Protein AF-X6HH25-F1 (afdb_monomer_lite)

pLDDT: mean 90.46, std 14.15, range [37.22, 98.69]

Secondary structure (DSSP, 8-state):
-PPPP-PPPPEEEEEESSTTGGGGGHHHHHHH-PEEEESS---GGGT---HHHHHHHHHHTT-EEEEEES-S-HHHHHHHHHTT-HHHHHHHHHHHHHTTTT-SSEEEEEPPP-SS-HHHHHHHHHHHHHHHHHHHHHT--

Structure (mmCIF, N/CA/C/O backbone):
data_AF-X6HH25-F1
#
_entry.id   AF-X6HH25-F1
#
loop_
_atom_site.group_PDB
_atom_site.id
_atom_site.type_symbol
_atom_site.label_atom_id
_atom_site.label_alt_id
_atom_site.label_comp_id
_atom_site.label_asym_id
_atom_site.label_entity_id
_atom_site.label_seq_id
_atom_site.pdbx_PDB_ins_code
_atom_site.Cartn_x
_atom_site.Cartn_y
_atom_site.Cartn_z
_atom_site.occupancy
_atom_site.B_iso_or_equiv
_atom_site.auth_seq_id
_atom_site.auth_comp_id
_atom_site.auth_asym_id
_atom_site.auth_atom_id
_atom_site.pdbx_PDB_model_num
ATOM 1 N N . MET A 1 1 ? -19.638 0.846 39.302 1.00 39.97 1 MET A N 1
ATOM 2 C CA . MET A 1 1 ? -19.370 0.570 37.878 1.00 39.97 1 MET A CA 1
ATOM 3 C C . MET A 1 1 ? -19.073 1.909 37.228 1.00 39.97 1 MET A C 1
ATOM 5 O O . MET A 1 1 ? -19.986 2.703 37.056 1.00 39.97 1 MET A O 1
ATOM 9 N N . LEU A 1 2 ? -17.790 2.236 37.057 1.00 37.22 2 LEU A N 1
ATOM 10 C CA . LEU A 1 2 ? -17.391 3.461 36.360 1.00 37.22 2 LEU A CA 1
ATOM 11 C C . LEU A 1 2 ? -17.679 3.262 34.864 1.00 37.22 2 LEU A C 1
ATOM 13 O O . LEU A 1 2 ? -17.473 2.147 34.383 1.00 37.22 2 LEU A O 1
ATOM 17 N N . PRO A 1 3 ? -18.168 4.279 34.139 1.00 46.81 3 PRO A N 1
ATOM 18 C CA . PRO A 1 3 ? -18.352 4.162 32.701 1.00 46.81 3 PRO A CA 1
ATOM 19 C C . PRO A 1 3 ? -16.985 3.916 32.056 1.00 46.81 3 PRO A C 1
ATOM 21 O O . PRO A 1 3 ? -16.030 4.650 32.327 1.00 46.81 3 PRO A O 1
ATOM 24 N N . GLU A 1 4 ? -16.881 2.878 31.223 1.00 47.28 4 GLU A N 1
ATOM 25 C CA . GLU A 1 4 ? -15.760 2.758 30.297 1.00 47.28 4 GLU A CA 1
ATOM 26 C C . GLU A 1 4 ? -15.708 4.060 29.497 1.00 47.28 4 GLU A C 1
ATOM 28 O O . GLU A 1 4 ? -16.647 4.401 28.775 1.00 47.28 4 GLU A O 1
ATOM 33 N N . LYS A 1 5 ? -14.618 4.824 29.647 1.00 53.66 5 LYS A N 1
ATOM 34 C CA . LYS A 1 5 ? -14.255 5.803 28.625 1.00 53.66 5 LYS A CA 1
ATOM 35 C C . LYS A 1 5 ? -14.238 5.011 27.327 1.00 53.66 5 LYS A C 1
ATOM 37 O O . LYS A 1 5 ? -13.473 4.055 27.246 1.00 53.66 5 LYS A O 1
ATOM 42 N N . SER A 1 6 ? -15.085 5.367 26.365 1.00 57.19 6 SER A N 1
ATOM 43 C CA . SER A 1 6 ? -15.046 4.798 25.022 1.00 57.19 6 SER A CA 1
ATOM 44 C C . SER A 1 6 ? -13.627 4.986 24.488 1.00 57.19 6 SER A C 1
ATOM 46 O O . SER A 1 6 ? -13.268 6.082 24.055 1.00 57.19 6 SER A O 1
ATOM 48 N N . GLY A 1 7 ? -12.787 3.962 24.639 1.00 60.41 7 GLY A N 1
ATOM 49 C CA . GLY A 1 7 ? -11.415 3.991 24.169 1.00 60.41 7 GLY A CA 1
ATOM 50 C C . GLY A 1 7 ? -11.482 4.172 22.667 1.00 60.41 7 GLY A C 1
ATOM 51 O O . GLY A 1 7 ? -12.162 3.396 21.995 1.00 60.41 7 GLY A O 1
ATOM 52 N N . GLU A 1 8 ? -10.865 5.229 22.145 1.00 70.62 8 GLU A N 1
ATOM 53 C CA . GLU A 1 8 ? -10.817 5.431 20.703 1.00 70.62 8 GLU A CA 1
ATOM 54 C C . GLU A 1 8 ? -10.243 4.168 20.059 1.00 70.62 8 GLU A C 1
ATOM 56 O O . GLU A 1 8 ? -9.122 3.750 20.367 1.00 70.62 8 GLU A O 1
ATOM 61 N N . LYS A 1 9 ? -11.056 3.525 19.214 1.00 84.19 9 LYS A N 1
ATOM 62 C CA . LYS A 1 9 ? -10.699 2.271 18.557 1.00 84.19 9 LYS A CA 1
ATOM 63 C C . LYS A 1 9 ? -9.426 2.505 17.746 1.00 84.19 9 LYS A C 1
ATOM 65 O O . LYS A 1 9 ? -9.411 3.368 16.874 1.00 84.19 9 LYS A O 1
ATOM 70 N N . LEU A 1 10 ? -8.377 1.739 18.042 1.00 90.81 10 LEU A N 1
ATOM 71 C CA . LEU A 1 10 ? -7.150 1.759 17.254 1.00 90.81 10 LEU A CA 1
ATOM 72 C C . LEU A 1 10 ? -7.452 1.228 15.848 1.00 90.81 10 LEU A C 1
ATOM 74 O O . LEU A 1 10 ? -7.877 0.081 15.693 1.00 90.81 10 LEU A O 1
ATOM 78 N N . GLU A 1 11 ? -7.225 2.054 14.834 1.00 94.12 11 GLU A N 1
ATOM 79 C CA . GLU A 1 11 ? -7.253 1.652 13.433 1.00 94.12 11 GLU A CA 1
ATOM 80 C C . GLU A 1 11 ? -5.857 1.186 13.016 1.00 94.12 11 GLU A C 1
ATOM 82 O O . GLU A 1 11 ? -4.886 1.943 13.050 1.00 94.12 11 GLU A O 1
ATOM 87 N N . ASN A 1 12 ? -5.746 -0.083 12.629 1.00 97.62 12 ASN A N 1
ATOM 88 C CA . ASN A 1 12 ? -4.514 -0.617 12.067 1.00 97.62 12 ASN A CA 1
ATOM 89 C C . ASN A 1 12 ? -4.503 -0.368 10.558 1.00 97.62 12 ASN A C 1
ATOM 91 O O . ASN A 1 12 ? -5.482 -0.642 9.866 1.00 97.62 12 ASN A O 1
ATOM 95 N N . VAL A 1 13 ? -3.386 0.129 10.045 1.00 98.12 13 VAL A N 1
ATOM 96 C CA . VAL A 1 13 ? -3.159 0.386 8.624 1.00 98.12 13 VAL A CA 1
ATOM 97 C C . VAL A 1 13 ? -1.931 -0.394 8.190 1.00 98.12 13 VAL A C 1
ATOM 99 O O . VAL A 1 13 ? -0.907 -0.365 8.870 1.00 98.12 13 VAL A O 1
ATOM 102 N N . LEU A 1 14 ? -2.035 -1.082 7.058 1.00 98.69 14 LEU A N 1
ATOM 103 C CA . LEU A 1 14 ? -0.954 -1.852 6.458 1.00 98.69 14 LEU A CA 1
ATOM 104 C C . LEU A 1 14 ? -0.675 -1.325 5.049 1.00 98.69 14 LEU A C 1
ATOM 106 O O . LEU A 1 14 ? -1.585 -1.309 4.228 1.00 98.69 14 LEU A O 1
ATOM 110 N N . ILE A 1 15 ? 0.557 -0.906 4.761 1.00 98.56 15 ILE A N 1
ATOM 111 C CA . ILE A 1 15 ? 0.959 -0.370 3.451 1.00 98.56 15 ILE A CA 1
ATOM 112 C C . ILE A 1 15 ? 2.099 -1.212 2.897 1.00 98.56 15 ILE A C 1
ATOM 114 O O . ILE A 1 15 ? 3.205 -1.200 3.433 1.00 98.56 15 ILE A O 1
ATOM 118 N N . LEU A 1 16 ? 1.837 -1.931 1.814 1.00 98.31 16 LEU A N 1
ATOM 119 C CA . LEU A 1 16 ? 2.803 -2.838 1.209 1.00 98.31 16 LEU A CA 1
ATOM 120 C C . LEU A 1 16 ? 3.027 -2.481 -0.256 1.00 98.31 16 LEU A C 1
ATOM 122 O O . LEU A 1 16 ? 2.133 -1.991 -0.949 1.00 98.31 16 LEU A O 1
ATOM 126 N N . ALA A 1 17 ? 4.232 -2.760 -0.731 1.00 97.50 17 ALA A N 1
ATOM 127 C CA . ALA A 1 17 ? 4.614 -2.580 -2.117 1.00 97.50 17 ALA A CA 1
ATOM 128 C C . ALA A 1 17 ? 3.803 -3.494 -3.044 1.00 97.50 17 ALA A C 1
ATOM 130 O O . ALA A 1 17 ? 3.213 -3.022 -4.018 1.00 97.50 17 ALA A O 1
ATOM 131 N N . HIS A 1 18 ? 3.747 -4.791 -2.724 1.00 96.94 18 HIS A N 1
ATOM 132 C CA . HIS A 1 18 ? 3.269 -5.824 -3.642 1.00 96.94 18 HIS A CA 1
ATOM 133 C C . HIS A 1 18 ? 2.289 -6.812 -2.978 1.00 96.94 18 HIS A C 1
ATOM 135 O O . HIS A 1 18 ? 2.463 -7.156 -1.804 1.00 96.94 18 HIS A O 1
ATOM 141 N N . PRO A 1 19 ? 1.324 -7.357 -3.746 1.00 96.88 19 PRO A N 1
ATOM 142 C CA . PRO A 1 19 ? 0.534 -8.523 -3.374 1.00 96.88 19 PRO A CA 1
ATOM 143 C C . PRO A 1 19 ? 1.415 -9.702 -2.942 1.00 96.88 19 PRO A C 1
ATOM 145 O O . PRO A 1 19 ? 2.392 -10.058 -3.612 1.00 96.88 19 PRO A O 1
ATOM 148 N N . GLY A 1 20 ? 1.045 -10.339 -1.835 1.00 95.06 20 GLY A N 1
ATOM 149 C CA . GLY A 1 20 ? 1.726 -11.480 -1.231 1.00 95.06 20 GLY A CA 1
ATOM 150 C C . GLY A 1 20 ? 2.642 -11.113 -0.061 1.00 95.06 20 GLY A C 1
ATOM 151 O O . GLY A 1 20 ? 3.005 -11.999 0.711 1.00 95.06 20 GLY A O 1
ATOM 152 N N . HIS A 1 21 ? 3.006 -9.840 0.128 1.00 96.12 21 HIS A N 1
ATOM 153 C CA . HIS A 1 21 ? 3.792 -9.422 1.298 1.00 96.12 21 HIS A CA 1
ATOM 154 C C . HIS A 1 21 ? 3.015 -9.561 2.605 1.00 96.12 21 HIS A C 1
ATOM 156 O O . HIS A 1 21 ? 3.604 -9.866 3.642 1.00 96.12 21 HIS A O 1
ATOM 162 N N . GLU A 1 22 ? 1.693 -9.427 2.552 1.00 96.56 22 GLU A N 1
ATOM 163 C CA . GLU A 1 22 ? 0.801 -9.617 3.689 1.00 96.56 22 GLU A CA 1
ATOM 164 C C . GLU A 1 22 ? 0.894 -11.035 4.279 1.00 96.56 22 GLU A C 1
ATOM 166 O O . GLU A 1 22 ? 0.684 -11.215 5.478 1.00 96.56 22 GLU A O 1
ATOM 171 N N . LEU A 1 23 ? 1.316 -12.033 3.488 1.00 96.31 23 LEU A N 1
ATOM 172 C CA . LEU A 1 23 ? 1.542 -13.401 3.968 1.00 96.31 23 LEU A CA 1
ATOM 173 C C . LEU A 1 23 ? 2.671 -13.485 5.003 1.00 96.31 23 LEU A C 1
ATOM 175 O O . LEU A 1 23 ? 2.631 -14.349 5.877 1.00 96.31 23 LEU A O 1
ATOM 179 N N . ARG A 1 24 ? 3.656 -12.574 4.958 1.00 95.88 24 ARG A N 1
ATOM 180 C CA . ARG A 1 24 ? 4.762 -12.530 5.935 1.00 95.88 24 ARG A CA 1
ATOM 181 C C . ARG A 1 24 ? 4.280 -12.208 7.348 1.00 95.88 24 ARG A C 1
ATOM 183 O O . ARG A 1 24 ? 4.966 -12.519 8.316 1.00 95.88 24 ARG A O 1
ATOM 190 N N . ILE A 1 25 ? 3.108 -11.588 7.455 1.00 96.19 25 ILE A N 1
ATOM 191 C CA . ILE A 1 25 ? 2.494 -11.152 8.709 1.00 96.19 25 ILE A CA 1
ATOM 192 C C . ILE A 1 25 ? 1.041 -11.637 8.815 1.00 96.19 25 ILE A C 1
ATOM 194 O O . ILE A 1 25 ? 0.218 -10.990 9.459 1.00 96.19 25 ILE A O 1
ATOM 198 N N . HIS A 1 26 ? 0.721 -12.784 8.206 1.00 97.25 26 HIS A N 1
ATOM 199 C CA . HIS A 1 26 ? -0.652 -13.289 8.096 1.00 97.25 26 HIS A CA 1
ATOM 200 C C . HIS A 1 26 ? -1.384 -13.351 9.442 1.00 97.25 26 HIS A C 1
ATOM 202 O O . HIS A 1 26 ? -2.501 -12.865 9.570 1.00 97.25 26 HIS A O 1
ATOM 208 N N . HIS A 1 27 ? -0.731 -13.864 10.485 1.00 97.75 27 HIS A N 1
ATOM 209 C CA . HIS A 1 27 ? -1.364 -13.949 11.799 1.00 97.75 27 HIS A CA 1
ATOM 210 C C . HIS A 1 27 ? -1.659 -12.569 12.414 1.00 97.75 27 HIS A C 1
ATOM 212 O O . HIS A 1 27 ? -2.669 -12.370 13.087 1.00 97.75 27 HIS A O 1
ATOM 218 N N . TRP A 1 28 ? -0.805 -11.577 12.145 1.00 97.94 28 TRP A N 1
ATOM 219 C CA . TRP A 1 28 ? -1.087 -10.203 12.550 1.00 97.94 28 TRP A CA 1
ATOM 220 C C . TRP A 1 28 ? -2.265 -9.622 11.762 1.00 97.94 28 TRP A C 1
ATOM 222 O O . TRP A 1 28 ? -3.087 -8.936 12.359 1.00 97.94 28 TRP A O 1
ATOM 232 N N . LEU A 1 29 ? -2.402 -9.936 10.468 1.00 97.94 29 LEU A N 1
ATOM 233 C CA . LEU A 1 29 ? -3.559 -9.545 9.655 1.00 97.94 29 LEU A CA 1
ATOM 234 C C . LEU A 1 29 ? -4.879 -10.045 10.275 1.00 97.94 29 LEU A C 1
ATOM 236 O O . LEU A 1 29 ? -5.817 -9.261 10.408 1.00 97.94 29 LEU A O 1
ATOM 240 N N . GLU A 1 30 ? -4.925 -11.306 10.724 1.00 98.12 30 GLU A N 1
ATOM 241 C CA . GLU A 1 30 ? -6.100 -11.928 11.368 1.00 98.12 30 GLU A CA 1
ATOM 242 C C . GLU A 1 30 ? -6.487 -11.258 12.698 1.00 98.12 30 GLU A C 1
ATOM 244 O O . GLU A 1 30 ? -7.672 -11.099 13.010 1.00 98.12 30 GLU A O 1
ATOM 249 N N . ILE A 1 31 ? -5.489 -10.863 13.497 1.00 97.94 31 ILE A N 1
ATOM 250 C CA . ILE A 1 31 ? -5.699 -10.241 14.812 1.00 97.94 31 ILE A CA 1
ATOM 251 C C . ILE A 1 31 ? -6.035 -8.755 14.666 1.00 97.94 31 ILE A C 1
ATOM 253 O O . ILE A 1 31 ? -7.004 -8.266 15.248 1.00 97.94 31 ILE A O 1
ATOM 257 N N . ALA A 1 32 ? -5.212 -8.025 13.915 1.00 97.69 32 ALA A N 1
ATOM 258 C CA . ALA A 1 32 ? -5.256 -6.572 13.822 1.00 97.69 32 ALA A CA 1
ATOM 259 C C . ALA A 1 32 ? -6.336 -6.069 12.860 1.00 97.69 32 ALA A C 1
ATOM 261 O O . ALA A 1 32 ? -6.765 -4.919 13.000 1.00 97.69 32 ALA A O 1
ATOM 262 N N . LYS A 1 33 ? -6.756 -6.912 11.904 1.00 97.94 33 LYS A N 1
ATOM 263 C CA . LYS A 1 33 ? -7.766 -6.624 10.874 1.00 97.94 33 LYS A CA 1
ATOM 264 C C . LYS A 1 33 ? -7.566 -5.244 10.241 1.00 97.94 33 LYS A C 1
ATOM 266 O O . LYS A 1 33 ? -8.467 -4.403 10.300 1.00 97.94 33 LYS A O 1
ATOM 271 N N . PRO A 1 34 ? -6.357 -4.963 9.722 1.00 98.06 34 PRO A N 1
ATOM 272 C CA . PRO A 1 34 ? -6.012 -3.634 9.259 1.00 98.06 34 PRO A CA 1
ATOM 273 C C . PRO A 1 34 ? -6.780 -3.259 7.994 1.00 98.06 34 PRO A C 1
ATOM 275 O O . PRO A 1 34 ? -7.279 -4.109 7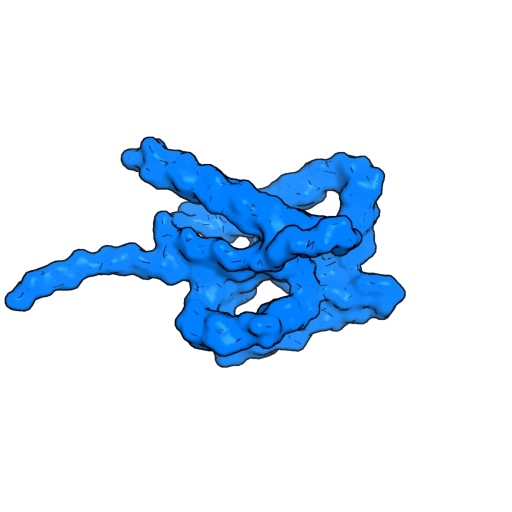.256 1.00 98.06 34 PRO A O 1
ATOM 278 N N . ARG A 1 35 ? -6.777 -1.965 7.692 1.00 98.19 35 ARG A N 1
ATOM 279 C CA . ARG A 1 35 ? -7.004 -1.485 6.335 1.00 98.19 35 ARG A CA 1
ATOM 280 C C . ARG A 1 35 ? -5.709 -1.634 5.538 1.00 98.19 35 ARG A C 1
ATOM 282 O O . ARG A 1 35 ? -4.683 -1.071 5.920 1.00 98.19 35 ARG A O 1
ATOM 289 N N . VAL A 1 36 ? -5.748 -2.406 4.460 1.00 98.69 36 VAL A N 1
ATOM 290 C CA . VAL A 1 36 ? -4.579 -2.793 3.665 1.00 98.69 36 VAL A CA 1
ATOM 291 C C . VAL A 1 36 ? -4.514 -1.981 2.381 1.00 98.69 36 VAL A C 1
ATOM 293 O O . VAL A 1 36 ? -5.490 -1.919 1.638 1.00 98.69 36 VAL A O 1
ATOM 296 N N . TYR A 1 37 ? -3.348 -1.416 2.098 1.00 98.69 37 TYR A N 1
ATOM 297 C CA . TYR A 1 37 ? -3.015 -0.745 0.852 1.00 98.69 37 TYR A CA 1
ATOM 298 C C . TYR A 1 37 ? -1.904 -1.514 0.144 1.00 98.69 37 TYR A C 1
ATOM 300 O O . TYR A 1 37 ? -0.888 -1.843 0.761 1.00 98.69 37 TYR A O 1
ATOM 308 N N . LEU A 1 38 ? -2.092 -1.772 -1.148 1.00 98.50 38 LEU A N 1
ATOM 309 C CA . LEU A 1 38 ? -1.093 -2.392 -2.018 1.00 98.50 38 LEU A CA 1
ATOM 310 C C . LEU A 1 38 ? -0.765 -1.392 -3.122 1.00 98.50 38 LEU A C 1
ATOM 312 O O . LEU A 1 38 ? -1.660 -0.998 -3.870 1.00 98.50 38 LEU A O 1
ATOM 316 N N . LEU A 1 39 ? 0.489 -0.944 -3.196 1.00 98.19 39 LEU A N 1
ATOM 317 C CA . LEU A 1 39 ? 0.878 0.086 -4.163 1.00 98.19 39 LEU A CA 1
ATOM 318 C C . LEU A 1 39 ? 0.818 -0.437 -5.601 1.00 98.19 39 LEU A C 1
ATOM 320 O O . LEU A 1 39 ? 0.341 0.261 -6.492 1.00 98.19 39 LEU A O 1
ATOM 324 N N . THR A 1 40 ? 1.267 -1.671 -5.815 1.00 97.12 40 THR A N 1
ATOM 325 C CA . THR A 1 40 ? 1.379 -2.294 -7.140 1.00 97.12 40 THR A CA 1
ATOM 326 C C . THR A 1 40 ? 0.480 -3.519 -7.263 1.00 97.12 40 THR A C 1
ATOM 328 O O . THR A 1 40 ? 0.006 -4.057 -6.263 1.00 97.12 40 THR A O 1
ATOM 331 N N . ASP A 1 41 ? 0.278 -4.006 -8.482 1.00 95.69 41 ASP A N 1
ATOM 332 C CA . ASP A 1 41 ? -0.403 -5.273 -8.763 1.00 95.69 41 ASP A CA 1
ATOM 333 C C . ASP A 1 41 ? 0.510 -6.515 -8.660 1.00 95.69 41 ASP A C 1
ATOM 335 O O . ASP A 1 41 ? 0.052 -7.660 -8.805 1.00 95.69 41 ASP A O 1
ATOM 339 N N . GLY A 1 42 ? 1.806 -6.301 -8.407 1.00 92.50 42 GLY A N 1
ATOM 340 C CA . GLY A 1 42 ? 2.818 -7.344 -8.307 1.00 92.50 42 GLY A CA 1
ATOM 341 C C . GLY A 1 42 ? 3.064 -8.098 -9.616 1.00 92.50 42 GLY A C 1
ATOM 342 O O . GLY A 1 42 ? 3.498 -9.251 -9.564 1.00 92.50 42 GLY A O 1
ATOM 343 N N . SER A 1 43 ? 2.751 -7.530 -10.775 1.00 89.25 43 SER A N 1
ATOM 344 C CA . SER A 1 43 ? 3.020 -8.135 -12.082 1.00 89.25 43 SER A CA 1
ATOM 345 C C . SER A 1 43 ? 4.511 -8.368 -12.363 1.00 89.25 43 SER A C 1
ATOM 347 O O . SER A 1 43 ? 4.868 -9.347 -13.036 1.00 89.25 43 SER A O 1
ATOM 349 N N . GLY A 1 44 ? 5.390 -7.522 -11.820 1.00 83.19 44 GLY A N 1
ATOM 350 C CA . GLY A 1 44 ? 6.812 -7.464 -12.150 1.00 83.19 44 GLY A CA 1
ATOM 351 C C . GLY A 1 44 ? 7.045 -7.486 -13.666 1.00 83.19 44 GLY A C 1
ATOM 352 O O . GLY A 1 44 ? 6.197 -7.080 -14.448 1.00 83.19 44 GLY A O 1
ATOM 353 N N . GLY A 1 45 ? 8.160 -8.068 -14.113 1.00 70.56 45 GLY A N 1
ATOM 354 C CA . GLY A 1 45 ? 8.422 -8.263 -15.550 1.00 70.56 45 GLY A CA 1
ATOM 355 C C . GLY A 1 45 ? 7.592 -9.366 -16.229 1.00 70.56 45 GLY A C 1
ATOM 356 O O . GLY A 1 45 ? 7.909 -9.747 -17.352 1.00 70.56 45 GLY A O 1
ATOM 357 N N . LYS A 1 46 ? 6.598 -9.957 -15.546 1.00 73.50 46 LYS A N 1
ATOM 358 C CA . LYS A 1 46 ? 5.769 -11.065 -16.062 1.00 73.50 46 LYS A CA 1
ATOM 359 C C . LYS A 1 46 ? 4.325 -10.648 -16.375 1.00 73.50 46 LYS A C 1
ATOM 361 O O . LYS A 1 46 ? 3.542 -11.512 -16.769 1.00 73.50 46 LYS A O 1
ATOM 366 N N . GLU A 1 47 ? 3.966 -9.375 -16.178 1.00 71.50 47 GLU A N 1
ATOM 367 C CA . GLU A 1 47 ? 2.667 -8.776 -16.553 1.00 71.50 47 GLU A CA 1
ATOM 368 C C . GLU A 1 47 ? 1.428 -9.526 -16.017 1.00 71.50 47 GLU A C 1
ATOM 370 O O . GLU A 1 47 ? 0.332 -9.440 -16.564 1.00 71.50 47 GLU A O 1
ATOM 375 N N . THR A 1 48 ? 1.583 -10.307 -14.941 1.00 78.44 48 THR A N 1
ATOM 376 C CA . THR A 1 48 ? 0.488 -11.102 -14.367 1.00 78.44 48 THR A CA 1
ATOM 377 C C . THR A 1 48 ? 0.164 -10.610 -12.966 1.00 78.44 48 THR A C 1
ATOM 379 O O . THR A 1 48 ? 0.879 -10.921 -12.012 1.00 78.44 48 THR A O 1
ATOM 382 N N . SER A 1 49 ? -0.944 -9.880 -12.837 1.00 83.19 49 SER A N 1
ATOM 383 C CA . SER A 1 49 ? -1.433 -9.385 -11.549 1.00 83.19 49 SER A CA 1
ATOM 384 C C . SER A 1 49 ? -1.716 -10.524 -10.564 1.00 83.19 49 SER A C 1
ATOM 386 O O . SER A 1 49 ? -2.349 -11.538 -10.887 1.00 83.19 49 SER A O 1
ATOM 388 N N . ARG A 1 50 ? -1.279 -10.325 -9.318 1.00 85.88 50 ARG A N 1
ATOM 389 C CA . ARG A 1 50 ? -1.527 -11.238 -8.189 1.00 85.88 50 ARG A CA 1
ATOM 390 C C . ARG A 1 50 ? -2.566 -10.696 -7.208 1.00 85.88 50 ARG A C 1
ATOM 392 O O . ARG A 1 50 ? -2.962 -11.410 -6.288 1.00 85.88 50 ARG A O 1
ATOM 399 N N . THR A 1 51 ? -3.079 -9.492 -7.457 1.00 94.25 51 THR A N 1
ATOM 400 C CA . THR A 1 51 ? -3.982 -8.730 -6.583 1.00 94.25 51 THR A CA 1
ATOM 401 C C . THR A 1 51 ? -5.213 -9.516 -6.138 1.00 94.25 51 THR A C 1
ATOM 403 O O . THR A 1 51 ? -5.657 -9.380 -4.998 1.00 94.25 51 THR A O 1
ATOM 406 N N . ARG A 1 52 ? -5.755 -10.391 -6.999 1.00 95.75 52 ARG A N 1
ATOM 407 C CA . ARG A 1 52 ? -6.934 -11.198 -6.650 1.00 95.75 52 ARG A CA 1
ATOM 408 C C . ARG A 1 52 ? -6.699 -12.086 -5.423 1.00 95.75 52 ARG A C 1
ATOM 410 O O . ARG A 1 52 ? -7.579 -12.175 -4.582 1.00 95.75 52 ARG A O 1
ATOM 417 N N . TYR A 1 53 ? -5.514 -12.687 -5.300 1.00 95.50 53 TYR A N 1
ATOM 418 C CA . TYR A 1 53 ? -5.198 -13.573 -4.179 1.00 95.50 53 TYR A CA 1
ATOM 419 C C . TYR A 1 53 ? -5.082 -12.792 -2.872 1.00 95.50 53 TYR A C 1
ATOM 421 O O . TYR A 1 53 ? -5.603 -13.226 -1.850 1.00 95.50 53 TYR A O 1
ATOM 429 N N . SER A 1 54 ? -4.452 -11.617 -2.918 1.00 97.62 54 SER A N 1
ATOM 430 C CA . SER A 1 54 ? -4.358 -10.733 -1.757 1.00 97.62 54 SER A CA 1
ATOM 431 C C . SER A 1 54 ? -5.718 -10.199 -1.333 1.00 97.62 54 SER A C 1
ATOM 433 O O . SER A 1 54 ? -5.974 -10.111 -0.139 1.00 97.62 54 SER A O 1
ATOM 435 N N . ARG A 1 55 ? -6.620 -9.887 -2.275 1.00 97.50 55 ARG A N 1
ATOM 436 C CA . ARG A 1 55 ? -8.000 -9.507 -1.935 1.00 97.50 55 ARG A CA 1
ATOM 437 C C . ARG A 1 55 ? -8.684 -10.623 -1.158 1.00 97.50 55 ARG A C 1
ATOM 439 O O . ARG A 1 55 ? -9.191 -10.367 -0.072 1.00 97.50 55 ARG A O 1
ATOM 446 N N . ASP A 1 56 ? -8.684 -11.831 -1.715 1.00 97.81 56 ASP A N 1
ATOM 447 C CA . ASP A 1 56 ? -9.399 -12.961 -1.128 1.00 97.81 56 ASP A CA 1
ATOM 448 C C . ASP A 1 56 ? -8.834 -13.290 0.275 1.00 97.81 56 ASP A C 1
ATOM 450 O O . ASP A 1 56 ? -9.593 -13.545 1.207 1.00 97.81 56 ASP A O 1
ATOM 454 N N . LEU A 1 57 ? -7.510 -13.192 0.458 1.00 97.62 57 LEU A N 1
ATOM 455 C CA . LEU A 1 57 ? -6.838 -13.351 1.753 1.00 97.62 57 LEU A CA 1
ATOM 456 C C . LEU A 1 57 ? -7.211 -12.250 2.763 1.00 97.62 57 LEU A C 1
ATOM 458 O O . LEU A 1 57 ? -7.541 -12.550 3.909 1.00 97.62 57 LEU A O 1
ATOM 462 N N . VAL A 1 58 ? -7.158 -10.979 2.353 1.00 98.25 58 VAL A N 1
ATOM 463 C CA . VAL A 1 58 ? -7.496 -9.827 3.207 1.00 98.25 58 VAL A CA 1
ATOM 464 C C . VAL A 1 58 ? -8.946 -9.913 3.678 1.00 98.25 58 VAL A C 1
ATOM 466 O O . VAL A 1 58 ? -9.216 -9.736 4.866 1.00 98.25 58 VAL A O 1
ATOM 469 N N . GLU A 1 59 ? -9.867 -10.246 2.774 1.00 97.62 59 GLU A N 1
ATOM 470 C CA . GLU A 1 59 ? -11.286 -10.413 3.095 1.00 97.62 59 GLU A CA 1
ATOM 471 C C . GLU A 1 59 ? -11.511 -11.619 4.026 1.00 97.62 59 GLU A C 1
ATOM 473 O O . GLU A 1 59 ? -12.239 -11.499 5.014 1.00 97.62 59 GLU A O 1
ATOM 478 N N . ALA A 1 60 ? -10.824 -12.747 3.799 1.00 97.94 60 ALA A N 1
ATOM 479 C CA . ALA A 1 60 ? -10.895 -13.922 4.673 1.00 97.94 60 ALA A CA 1
ATOM 480 C C . ALA A 1 60 ? -10.356 -13.662 6.094 1.00 97.94 60 ALA A C 1
ATOM 482 O O . ALA A 1 60 ? -10.906 -14.184 7.064 1.00 97.94 60 ALA A O 1
ATOM 483 N N . ALA A 1 61 ? -9.329 -12.818 6.240 1.00 97.94 61 ALA A N 1
ATOM 484 C CA . ALA A 1 61 ? -8.791 -12.405 7.539 1.00 97.94 61 ALA A CA 1
ATOM 485 C C . ALA A 1 61 ? -9.702 -11.406 8.291 1.00 97.94 61 ALA A C 1
ATOM 487 O O . ALA A 1 61 ? -9.441 -11.067 9.448 1.00 97.94 61 ALA A O 1
ATOM 488 N N . GLY A 1 62 ? -10.773 -10.914 7.655 1.00 97.88 62 GLY A N 1
ATOM 489 C CA . GLY A 1 62 ? -11.646 -9.871 8.202 1.00 97.88 62 GLY A CA 1
ATOM 490 C C . GLY A 1 62 ? -11.014 -8.475 8.207 1.00 97.88 62 GLY A C 1
ATOM 491 O O . GLY A 1 62 ? -11.503 -7.588 8.909 1.00 97.88 62 GLY A O 1
ATOM 492 N N . ALA A 1 63 ? -9.926 -8.297 7.457 1.00 98.12 63 ALA A N 1
ATOM 493 C CA . ALA A 1 63 ? -9.309 -7.015 7.152 1.00 98.12 63 ALA A CA 1
ATOM 494 C C . ALA A 1 63 ? -10.059 -6.330 5.992 1.00 98.12 63 ALA A C 1
ATOM 496 O O . ALA A 1 63 ? -10.961 -6.908 5.381 1.00 98.12 63 ALA A O 1
ATOM 497 N N . THR A 1 64 ? -9.717 -5.079 5.683 1.00 97.94 64 THR A N 1
ATOM 498 C CA . THR A 1 64 ? -10.370 -4.328 4.599 1.00 97.94 64 THR A CA 1
ATOM 499 C C . THR A 1 64 ? -9.367 -3.834 3.574 1.00 97.94 64 THR A C 1
ATOM 501 O O . THR A 1 64 ? -8.209 -3.566 3.882 1.00 97.94 64 THR A O 1
ATOM 504 N N . ARG A 1 65 ? -9.820 -3.687 2.329 1.00 98.19 65 ARG A N 1
ATOM 505 C CA . ARG A 1 65 ? -9.047 -3.028 1.276 1.00 98.19 65 ARG A CA 1
ATOM 506 C C . ARG A 1 65 ? -9.144 -1.515 1.443 1.00 98.19 65 ARG A C 1
ATOM 508 O O . ARG A 1 65 ? -10.232 -0.993 1.676 1.00 98.19 65 ARG A O 1
ATOM 515 N N . GLY A 1 66 ? -8.017 -0.829 1.327 1.00 97.81 66 GLY A N 1
ATOM 516 C CA . GLY A 1 66 ? -7.956 0.623 1.240 1.00 97.81 66 GLY A CA 1
ATOM 517 C C . GLY A 1 66 ? -8.203 1.131 -0.181 1.00 97.81 66 GLY A C 1
ATOM 518 O O . GLY A 1 66 ? -8.333 0.353 -1.124 1.00 97.81 66 GLY A O 1
ATOM 519 N N . ALA A 1 67 ? -8.223 2.455 -0.335 1.00 97.50 67 ALA A N 1
ATOM 520 C CA . ALA A 1 67 ? -8.448 3.141 -1.614 1.00 97.50 67 ALA A CA 1
ATOM 521 C C . ALA A 1 67 ? -7.396 2.881 -2.719 1.00 97.50 67 ALA A C 1
ATOM 523 O O . ALA A 1 67 ? -7.586 3.320 -3.851 1.00 97.50 67 ALA A O 1
ATOM 524 N N . VAL A 1 68 ? -6.285 2.216 -2.393 1.00 98.06 68 VAL A N 1
ATOM 525 C CA . VAL A 1 68 ? -5.251 1.776 -3.342 1.00 98.06 68 VAL A CA 1
ATOM 526 C C . VAL A 1 68 ? -4.942 0.321 -3.014 1.00 98.06 68 VAL A C 1
ATOM 528 O O . VAL A 1 68 ? -4.417 0.033 -1.936 1.00 98.06 68 VAL A O 1
ATOM 531 N N . PHE A 1 69 ? -5.303 -0.598 -3.903 1.00 98.19 69 PHE A N 1
ATOM 532 C CA . PHE A 1 69 ? -5.210 -2.033 -3.666 1.00 98.19 69 PHE A CA 1
ATOM 533 C C . PHE A 1 69 ? -4.770 -2.775 -4.931 1.00 98.19 69 PHE A C 1
ATOM 535 O O . PHE A 1 69 ? -5.462 -3.649 -5.448 1.00 98.19 69 PHE A O 1
ATOM 542 N N . GLY A 1 70 ? -3.580 -2.435 -5.419 1.00 96.50 70 GLY A N 1
ATOM 543 C CA . GLY A 1 70 ? -2.897 -3.173 -6.472 1.00 96.50 70 GLY A CA 1
ATOM 544 C C . GLY A 1 70 ? -3.580 -3.131 -7.834 1.00 96.50 70 GLY A C 1
ATOM 545 O O . GLY A 1 70 ? -3.553 -4.122 -8.563 1.00 96.50 70 GLY A O 1
ATOM 546 N N . GLU A 1 71 ? -4.209 -2.006 -8.174 1.00 95.31 71 GLU A N 1
ATOM 547 C CA . GLU A 1 71 ? -4.730 -1.720 -9.515 1.00 95.31 71 GLU A CA 1
ATOM 548 C C . GLU A 1 71 ? -3.665 -1.132 -10.460 1.00 95.31 71 GLU A C 1
ATOM 550 O O . GLU A 1 71 ? -3.897 -1.042 -11.664 1.00 95.31 71 GLU A O 1
ATOM 555 N N . ILE A 1 72 ? -2.513 -0.708 -9.930 1.00 96.69 72 ILE A N 1
ATOM 556 C CA . ILE A 1 72 ? -1.447 -0.044 -10.689 1.00 96.69 72 ILE A CA 1
ATOM 557 C C . ILE A 1 72 ? -0.320 -1.050 -10.988 1.00 96.69 72 ILE A C 1
ATOM 559 O O . ILE A 1 72 ? 0.243 -1.603 -10.042 1.00 96.69 72 ILE A O 1
ATOM 563 N N . PRO A 1 73 ? 0.064 -1.268 -12.259 1.00 95.50 73 PRO A N 1
ATOM 564 C CA . PRO A 1 73 ? 1.158 -2.173 -12.606 1.00 95.50 73 PRO A CA 1
ATOM 565 C C . PRO A 1 73 ? 2.516 -1.741 -12.050 1.00 95.50 73 PRO A C 1
ATOM 567 O O . PRO A 1 73 ? 2.805 -0.543 -11.993 1.00 95.50 73 PRO A O 1
ATOM 570 N N . ASP A 1 74 ? 3.388 -2.701 -11.728 1.00 94.25 74 ASP A N 1
ATOM 571 C CA . ASP A 1 74 ? 4.777 -2.421 -11.319 1.00 94.25 74 ASP A CA 1
ATOM 572 C C . ASP A 1 74 ? 5.506 -1.520 -12.331 1.00 94.25 74 ASP A C 1
ATOM 574 O O . ASP A 1 74 ? 6.180 -0.561 -11.948 1.00 94.25 74 ASP A O 1
ATOM 578 N N . GLY A 1 75 ? 5.313 -1.779 -13.630 1.00 94.12 75 GLY A N 1
ATOM 579 C CA . GLY A 1 75 ? 5.907 -0.982 -14.703 1.00 94.12 75 GLY A CA 1
ATOM 580 C C . GLY A 1 75 ? 5.513 0.495 -14.646 1.00 94.12 75 GLY A C 1
ATOM 581 O O . GLY A 1 75 ? 6.366 1.359 -14.809 1.00 94.12 75 GLY A O 1
ATOM 582 N N . ALA A 1 76 ? 4.255 0.814 -14.323 1.00 95.62 76 ALA A N 1
ATOM 583 C CA . ALA A 1 76 ? 3.795 2.203 -14.246 1.00 95.62 76 ALA A CA 1
ATOM 584 C C . ALA A 1 76 ? 4.480 2.983 -13.112 1.00 95.62 76 ALA A C 1
ATOM 586 O O . ALA A 1 76 ? 4.819 4.155 -13.281 1.00 95.62 76 ALA A O 1
ATOM 587 N N . TRP A 1 77 ? 4.733 2.331 -11.974 1.00 96.44 77 TRP A N 1
ATOM 588 C CA . TRP A 1 77 ? 5.504 2.936 -10.889 1.00 96.44 77 TRP A CA 1
ATOM 589 C C . TRP A 1 77 ? 6.963 3.145 -11.269 1.00 96.44 77 TRP A C 1
ATOM 591 O O . TRP A 1 77 ? 7.528 4.196 -10.968 1.00 96.44 77 TRP A O 1
ATOM 601 N N . TYR A 1 78 ? 7.569 2.160 -11.931 1.00 94.69 78 TYR A N 1
ATOM 602 C CA . TYR A 1 78 ? 8.956 2.253 -12.365 1.00 94.69 78 TYR A CA 1
ATOM 603 C C . TYR A 1 78 ? 9.159 3.390 -13.374 1.00 94.69 78 TYR A C 1
ATOM 605 O O . TYR A 1 78 ? 10.044 4.224 -13.185 1.00 94.69 78 TYR A O 1
ATOM 613 N N . GLU A 1 79 ? 8.283 3.494 -14.376 1.00 96.12 79 GLU A N 1
ATOM 614 C CA . GLU A 1 79 ? 8.288 4.597 -15.342 1.00 96.12 79 GLU A CA 1
ATOM 615 C C . GLU A 1 79 ? 8.102 5.956 -14.655 1.00 96.12 79 GLU A C 1
ATOM 617 O O . GLU A 1 79 ? 8.836 6.903 -14.939 1.00 96.12 79 GLU A O 1
ATOM 622 N N . ALA A 1 80 ? 7.176 6.064 -13.695 1.00 97.69 80 ALA A N 1
ATOM 623 C CA . ALA A 1 80 ? 6.971 7.301 -12.945 1.00 97.69 80 ALA A CA 1
ATOM 624 C C . ALA A 1 80 ? 8.213 7.711 -12.134 1.00 97.69 80 ALA A C 1
ATOM 626 O O . ALA A 1 80 ? 8.554 8.894 -12.095 1.00 97.69 80 ALA A O 1
ATOM 627 N N . LEU A 1 81 ? 8.905 6.750 -11.515 1.00 95.81 81 LEU A N 1
ATOM 628 C CA . LEU A 1 81 ? 10.143 6.998 -10.775 1.00 95.81 81 LEU A CA 1
ATOM 629 C C . LEU A 1 81 ? 11.277 7.452 -11.701 1.00 95.81 81 LEU A C 1
ATOM 631 O O . LEU A 1 81 ? 11.932 8.450 -11.404 1.00 95.81 81 LEU A O 1
ATOM 635 N N . LEU A 1 82 ? 11.480 6.768 -12.833 1.00 96.88 82 LEU A N 1
ATOM 636 C CA . LEU A 1 82 ? 12.494 7.146 -13.824 1.00 96.88 82 LEU A CA 1
ATOM 637 C C . LEU A 1 82 ? 12.231 8.530 -14.425 1.00 96.88 82 LEU A C 1
ATOM 639 O O . LEU A 1 82 ? 13.167 9.299 -14.639 1.00 96.88 82 LEU A O 1
ATOM 643 N N . ALA A 1 83 ? 10.963 8.861 -14.661 1.00 97.81 83 ALA A N 1
ATOM 644 C CA . ALA A 1 83 ? 10.551 10.157 -15.185 1.00 97.81 83 ALA A CA 1
ATOM 645 C C . ALA A 1 83 ? 10.559 11.282 -14.132 1.00 97.81 83 ALA A C 1
ATOM 647 O O . ALA A 1 83 ? 10.311 12.436 -14.483 1.00 97.81 83 ALA A O 1
ATOM 648 N N . GLY A 1 84 ? 10.79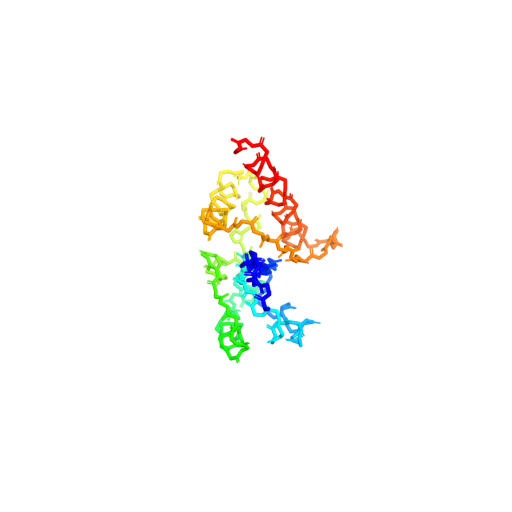0 10.980 -12.847 1.00 97.31 84 GLY A N 1
ATOM 649 C CA . GLY A 1 84 ? 10.659 11.961 -11.764 1.00 97.31 84 GLY A CA 1
ATOM 650 C C . GLY A 1 84 ? 9.235 12.517 -11.633 1.00 97.31 84 GLY A C 1
ATOM 651 O O . GLY A 1 84 ? 9.045 13.673 -11.252 1.00 97.31 84 GLY A O 1
ATOM 652 N N . ASN A 1 85 ? 8.223 11.719 -11.983 1.00 98.06 85 ASN A N 1
ATOM 653 C CA . ASN A 1 85 ? 6.822 12.124 -11.984 1.00 98.06 85 ASN A CA 1
ATOM 654 C C . ASN A 1 85 ? 6.266 12.164 -10.552 1.00 98.06 85 ASN A C 1
ATOM 656 O O . ASN A 1 85 ? 5.604 11.238 -10.080 1.00 98.06 85 ASN A O 1
ATOM 660 N N . HIS A 1 86 ? 6.550 13.259 -9.848 1.00 96.56 86 HIS A N 1
ATOM 661 C CA . HIS A 1 86 ? 6.080 13.466 -8.482 1.00 96.56 86 HIS A CA 1
ATOM 662 C C . HIS A 1 86 ? 4.556 13.568 -8.385 1.00 96.56 86 HIS A C 1
ATOM 664 O O . HIS A 1 86 ? 3.998 13.126 -7.384 1.00 96.56 86 HIS A O 1
ATOM 670 N N . ASP A 1 87 ? 3.884 14.103 -9.406 1.00 98.19 87 ASP A N 1
ATOM 671 C CA . ASP A 1 87 ? 2.428 14.277 -9.400 1.00 98.19 87 ASP A CA 1
ATOM 672 C C . ASP A 1 87 ? 1.712 12.931 -9.294 1.00 98.19 87 ASP A C 1
ATOM 674 O O . ASP A 1 87 ? 0.788 12.785 -8.495 1.00 98.19 87 ASP A O 1
ATOM 678 N N . PHE A 1 88 ? 2.198 11.917 -10.014 1.00 98.12 88 PHE A N 1
ATOM 679 C CA . PHE A 1 88 ? 1.705 10.548 -9.892 1.00 98.12 88 PHE A CA 1
ATOM 680 C C . PHE A 1 88 ? 1.855 10.008 -8.459 1.00 98.12 88 PHE A C 1
ATOM 682 O O . PHE A 1 88 ? 0.895 9.496 -7.883 1.00 98.12 88 PHE A O 1
ATOM 689 N N . LEU A 1 89 ? 3.030 10.175 -7.841 1.00 97.44 89 LEU A N 1
ATOM 690 C CA . LEU A 1 89 ? 3.273 9.706 -6.470 1.00 97.44 89 LEU A CA 1
ATOM 691 C C . LEU A 1 89 ? 2.382 10.440 -5.452 1.00 97.44 89 LEU A C 1
ATOM 693 O O . LEU A 1 89 ? 1.822 9.819 -4.546 1.00 97.44 89 LEU A O 1
ATOM 697 N N . ILE A 1 90 ? 2.242 11.759 -5.605 1.00 97.75 90 ILE A N 1
ATOM 698 C CA . ILE A 1 90 ? 1.434 12.621 -4.734 1.00 97.75 90 ILE A CA 1
ATOM 699 C C . ILE A 1 90 ? -0.053 12.296 -4.867 1.00 97.75 90 ILE A C 1
ATOM 701 O O . ILE A 1 90 ? -0.762 12.293 -3.857 1.00 97.75 90 ILE A O 1
ATOM 705 N N . ASP A 1 91 ? -0.532 12.014 -6.076 1.00 98.25 91 ASP A N 1
ATOM 706 C CA . ASP A 1 91 ? -1.918 11.630 -6.319 1.00 98.25 91 ASP A CA 1
ATOM 707 C C . ASP A 1 91 ? -2.250 10.304 -5.622 1.00 98.25 91 ASP A C 1
ATOM 709 O O . ASP A 1 91 ? -3.182 10.248 -4.813 1.00 98.25 91 ASP A O 1
ATOM 713 N N . VAL A 1 92 ? -1.432 9.262 -5.817 1.00 98.25 92 VAL A N 1
ATOM 714 C CA . VAL A 1 92 ? -1.640 7.974 -5.135 1.00 98.25 92 VAL A CA 1
ATOM 715 C C . VAL A 1 92 ? -1.571 8.139 -3.614 1.00 98.25 92 VAL A C 1
ATOM 717 O O . VAL A 1 92 ? -2.458 7.664 -2.899 1.00 98.25 92 VAL A O 1
ATOM 720 N N . PHE A 1 93 ? -0.581 8.876 -3.098 1.00 98.19 93 PHE A N 1
ATOM 721 C CA . PHE A 1 93 ? -0.484 9.175 -1.667 1.00 98.19 93 PHE A CA 1
ATOM 722 C C . PHE A 1 93 ? -1.721 9.913 -1.136 1.00 98.19 93 PHE A C 1
ATOM 724 O O . PHE A 1 93 ? -2.212 9.622 -0.042 1.00 98.19 93 PHE A O 1
ATOM 731 N N . SER A 1 94 ? -2.252 10.863 -1.906 1.00 97.62 94 SER A N 1
ATOM 732 C CA . SER A 1 94 ? -3.420 11.651 -1.515 1.00 97.62 94 SER A CA 1
ATOM 733 C C . SER A 1 94 ? -4.673 10.793 -1.391 1.00 97.62 94 SER A C 1
ATOM 735 O O . SER A 1 94 ? -5.449 11.024 -0.465 1.00 97.62 94 SER A O 1
ATOM 737 N N . ARG A 1 95 ? -4.838 9.771 -2.242 1.00 98.00 95 ARG A N 1
ATOM 738 C CA . ARG A 1 95 ? -5.928 8.786 -2.128 1.00 98.00 95 ARG A CA 1
ATOM 739 C C . ARG A 1 95 ? -5.825 7.988 -0.830 1.00 98.00 95 ARG A C 1
ATOM 741 O O . ARG A 1 95 ? -6.805 7.910 -0.095 1.00 98.00 95 ARG A O 1
ATOM 748 N N . VAL A 1 96 ? -4.633 7.476 -0.499 1.00 97.50 96 VAL A N 1
ATOM 749 C CA . VAL A 1 96 ? -4.388 6.767 0.774 1.00 97.50 96 VAL A CA 1
ATOM 750 C C . VAL A 1 96 ? -4.686 7.677 1.968 1.00 97.50 96 VAL A C 1
ATOM 752 O O . VAL A 1 96 ? -5.382 7.284 2.899 1.00 97.50 96 VAL A O 1
ATOM 755 N N . ARG A 1 97 ? -4.209 8.926 1.936 1.00 96.12 97 ARG A N 1
ATOM 756 C CA . ARG A 1 97 ? -4.443 9.894 3.015 1.00 96.12 97 ARG A CA 1
ATOM 757 C C . ARG A 1 97 ? -5.921 10.257 3.169 1.00 96.12 97 ARG A C 1
ATOM 759 O O . ARG A 1 97 ? -6.396 10.346 4.297 1.00 96.12 97 ARG A O 1
ATOM 766 N N . ALA A 1 98 ? -6.633 10.492 2.065 1.00 95.50 98 ALA A N 1
ATOM 767 C CA . ALA A 1 98 ? -8.056 10.837 2.075 1.00 95.50 98 ALA A CA 1
ATOM 768 C C . ALA A 1 98 ? -8.901 9.729 2.722 1.00 95.50 98 ALA A C 1
ATOM 770 O O . ALA A 1 98 ? -9.820 10.007 3.494 1.00 95.50 98 ALA A O 1
ATOM 771 N N . ASP A 1 99 ? -8.521 8.480 2.471 1.00 95.31 99 ASP A N 1
ATOM 772 C CA . ASP A 1 99 ? -9.187 7.282 2.971 1.00 95.31 99 ASP A CA 1
ATOM 773 C C . ASP A 1 99 ? -9.035 7.075 4.498 1.00 95.31 99 ASP A C 1
ATOM 775 O O . ASP A 1 99 ? -9.787 6.317 5.109 1.00 95.31 99 ASP A O 1
ATOM 779 N N . LEU A 1 100 ? -8.108 7.806 5.133 1.00 92.38 100 LEU A N 1
ATOM 780 C CA . LEU A 1 100 ? -7.839 7.790 6.578 1.00 92.38 100 LEU A CA 1
ATOM 781 C C . LEU A 1 100 ? -8.279 9.077 7.300 1.00 92.38 100 LEU A C 1
ATOM 783 O O . LEU A 1 100 ? -7.953 9.273 8.467 1.00 92.38 100 LEU A O 1
ATOM 787 N N . THR A 1 101 ? -9.010 9.977 6.637 1.00 86.88 101 THR A N 1
ATOM 788 C CA . THR A 1 101 ? -9.344 11.312 7.184 1.00 86.88 101 THR A CA 1
ATOM 789 C C . THR A 1 101 ? -10.189 11.291 8.455 1.00 86.88 101 THR A C 1
ATOM 791 O O . THR A 1 101 ? -10.096 12.215 9.261 1.00 86.88 101 THR A O 1
ATOM 794 N N . THR A 1 102 ? -10.999 10.253 8.659 1.00 84.31 102 THR A N 1
ATOM 795 C CA . THR A 1 102 ? -11.832 10.102 9.861 1.00 84.31 102 THR A CA 1
ATOM 796 C C . THR A 1 102 ? -11.115 9.392 11.009 1.00 84.31 102 THR A C 1
ATOM 798 O O . THR A 1 102 ? -11.662 9.327 12.111 1.00 84.31 102 THR A O 1
ATOM 801 N N . ALA A 1 103 ? -9.923 8.842 10.762 1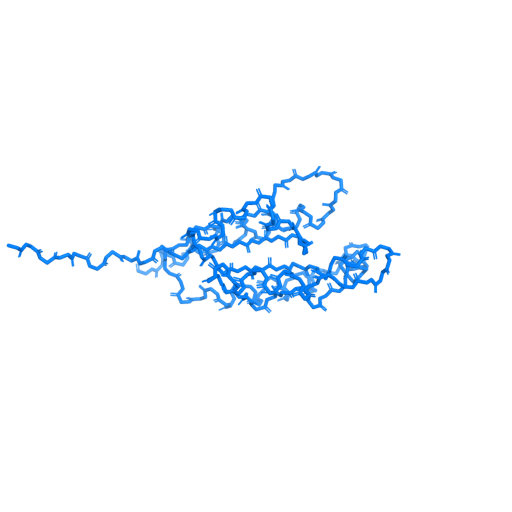.00 85.12 103 ALA A N 1
ATOM 802 C CA . ALA A 1 103 ? -9.209 8.011 11.717 1.00 85.12 103 ALA A CA 1
ATOM 803 C C . ALA A 1 103 ? -8.458 8.871 12.744 1.00 85.12 103 ALA A C 1
ATOM 805 O O . ALA A 1 103 ? -7.660 9.739 12.389 1.00 85.12 103 ALA A O 1
ATOM 806 N N . LYS A 1 104 ? -8.718 8.631 14.035 1.00 82.50 104 LYS A N 1
ATOM 807 C CA . LYS A 1 104 ? -8.153 9.428 15.144 1.00 82.50 104 LYS A CA 1
ATOM 808 C C . LYS A 1 104 ? -6.945 8.775 15.808 1.00 82.50 104 LYS A C 1
ATOM 810 O O . LYS A 1 104 ? -5.975 9.453 16.131 1.00 82.50 104 LYS A O 1
ATOM 815 N N . ASN A 1 105 ? -6.995 7.456 15.973 1.00 90.06 105 ASN A N 1
ATOM 816 C CA . ASN A 1 105 ? -5.942 6.663 16.591 1.00 90.06 105 ASN A CA 1
ATOM 817 C C . ASN A 1 105 ? -5.480 5.600 15.593 1.00 90.06 105 ASN A C 1
ATOM 819 O O . ASN A 1 105 ? -6.199 4.631 15.359 1.00 90.06 105 ASN A O 1
ATOM 823 N N . VAL A 1 106 ? -4.316 5.805 14.971 1.00 93.38 106 VAL A N 1
ATOM 824 C CA . VAL A 1 106 ? -3.843 4.980 13.849 1.00 93.38 106 VAL A CA 1
ATOM 825 C C . VAL A 1 106 ? -2.480 4.373 14.154 1.00 93.38 106 VAL A C 1
ATOM 827 O O . VAL A 1 106 ? -1.527 5.094 14.453 1.00 93.38 106 VAL A O 1
ATOM 830 N N . GLN A 1 107 ? -2.372 3.054 14.008 1.00 95.88 107 GLN A N 1
ATOM 831 C CA . GLN A 1 107 ? -1.095 2.349 13.942 1.00 95.88 107 GLN A CA 1
ATOM 832 C C . GLN A 1 107 ? -0.795 2.003 12.486 1.00 95.88 107 GLN A C 1
ATOM 834 O O . GLN A 1 107 ? -1.564 1.288 11.849 1.00 95.88 107 GLN A O 1
ATOM 839 N N . ILE A 1 108 ? 0.334 2.489 11.972 1.00 97.50 108 ILE A N 1
ATOM 840 C CA . ILE A 1 108 ? 0.766 2.238 10.596 1.00 97.50 108 ILE A CA 1
ATOM 841 C C . ILE A 1 108 ? 1.887 1.202 10.601 1.00 97.50 108 ILE A C 1
ATOM 843 O O . ILE A 1 108 ? 2.910 1.390 11.258 1.00 97.50 108 ILE A O 1
ATOM 847 N N . VAL A 1 109 ? 1.690 0.130 9.841 1.00 98.19 109 VAL A N 1
ATOM 848 C CA . VAL A 1 109 ? 2.689 -0.884 9.508 1.00 98.19 109 VAL A CA 1
ATOM 849 C C . VAL A 1 109 ? 2.970 -0.775 8.014 1.00 98.19 109 VAL A C 1
ATOM 851 O O . VAL A 1 109 ? 2.043 -0.658 7.213 1.00 98.19 109 VAL A O 1
ATOM 854 N N . SER A 1 110 ? 4.240 -0.795 7.625 1.00 98.06 110 SER A N 1
ATOM 855 C CA . SER A 1 110 ? 4.644 -0.756 6.220 1.00 98.06 110 SER A CA 1
ATOM 856 C C . SER A 1 110 ? 5.692 -1.814 5.914 1.00 98.06 110 SER A C 1
ATOM 858 O O . SER A 1 110 ? 6.271 -2.399 6.833 1.00 98.06 110 SER A O 1
ATOM 860 N N . ASP A 1 111 ? 5.990 -2.003 4.629 1.00 97.44 111 ASP A N 1
ATOM 861 C CA . ASP A 1 111 ? 7.259 -2.619 4.244 1.00 97.44 111 ASP A CA 1
ATOM 862 C C . ASP A 1 111 ? 8.436 -1.873 4.903 1.00 97.44 111 ASP A C 1
ATOM 864 O O . ASP A 1 111 ? 8.377 -0.665 5.175 1.00 97.44 111 ASP A O 1
ATOM 868 N N . ALA A 1 112 ? 9.491 -2.628 5.208 1.00 94.56 112 ALA A N 1
ATOM 869 C CA . ALA A 1 112 ? 10.759 -2.076 5.660 1.00 94.56 112 ALA A CA 1
ATOM 870 C C . ALA A 1 112 ? 11.545 -1.514 4.467 1.00 94.56 112 ALA A C 1
ATOM 872 O O . ALA A 1 112 ? 11.329 -1.926 3.328 1.00 94.56 112 ALA A O 1
ATOM 873 N N . VAL A 1 113 ? 12.486 -0.609 4.753 1.00 95.31 113 VAL A N 1
ATOM 874 C CA . VAL A 1 113 ? 13.469 -0.161 3.758 1.00 95.31 113 VAL A CA 1
ATOM 875 C C . VAL A 1 113 ? 14.266 -1.371 3.279 1.00 95.31 113 VAL A C 1
ATOM 877 O O . VAL A 1 113 ? 14.833 -2.103 4.092 1.00 95.31 113 VAL A O 1
ATOM 880 N N . ASP A 1 114 ? 14.286 -1.560 1.967 1.00 90.81 114 ASP A N 1
ATOM 881 C CA . ASP A 1 114 ? 14.922 -2.679 1.277 1.00 90.81 114 ASP A CA 1
ATOM 882 C C . ASP A 1 114 ? 16.222 -2.226 0.591 1.00 90.81 114 ASP A C 1
ATOM 884 O O . ASP A 1 114 ? 17.203 -2.963 0.530 1.00 90.81 114 ASP A O 1
ATOM 888 N N . GLY A 1 115 ? 16.268 -0.979 0.101 1.00 90.88 115 GLY A N 1
ATOM 889 C CA . GLY A 1 115 ? 17.459 -0.372 -0.505 1.00 90.88 115 GLY A CA 1
ATOM 890 C C . GLY A 1 115 ? 17.821 -0.890 -1.904 1.00 90.88 115 GLY A C 1
ATOM 891 O O . GLY A 1 115 ? 18.774 -0.389 -2.503 1.00 90.88 115 GLY A O 1
ATOM 892 N N . TYR A 1 116 ? 17.074 -1.863 -2.440 1.00 89.88 116 TYR A N 1
ATOM 893 C CA . TYR A 1 116 ? 17.192 -2.314 -3.833 1.00 89.88 116 TYR A CA 1
ATOM 894 C C . TYR A 1 116 ? 15.877 -2.189 -4.614 1.00 89.88 116 TYR A C 1
ATOM 8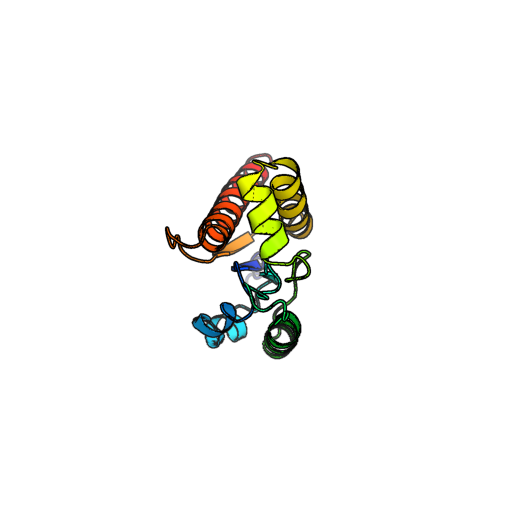96 O O . TYR A 1 116 ? 15.909 -1.838 -5.794 1.00 89.88 116 TYR A O 1
ATOM 904 N N . ASN A 1 117 ? 14.728 -2.479 -3.989 1.00 92.94 117 ASN A N 1
ATOM 905 C CA . ASN A 1 117 ? 13.423 -2.344 -4.627 1.00 92.94 117 ASN A CA 1
ATOM 906 C C . ASN A 1 117 ? 12.796 -0.994 -4.247 1.00 92.94 117 ASN A C 1
ATOM 908 O O . ASN A 1 117 ? 12.354 -0.822 -3.107 1.00 92.94 117 ASN A O 1
ATOM 912 N N . PRO A 1 118 ? 12.692 -0.044 -5.194 1.00 94.56 118 PRO A N 1
ATOM 913 C CA . PRO A 1 118 ? 12.234 1.304 -4.884 1.00 94.56 118 PRO A CA 1
ATOM 914 C C . PRO A 1 118 ? 10.774 1.354 -4.417 1.00 94.56 118 PRO A C 1
ATOM 916 O O . PRO A 1 118 ? 10.388 2.304 -3.741 1.00 94.56 118 PRO A O 1
ATOM 919 N N . ILE A 1 119 ? 9.951 0.346 -4.731 1.00 96.31 119 ILE A N 1
ATOM 920 C CA . ILE A 1 119 ? 8.547 0.317 -4.304 1.00 96.31 119 ILE A CA 1
ATOM 921 C C . ILE A 1 119 ? 8.437 -0.018 -2.812 1.00 96.31 119 ILE A C 1
ATOM 923 O O . ILE A 1 119 ? 7.590 0.551 -2.125 1.00 96.31 119 ILE A O 1
ATOM 927 N N . HIS A 1 120 ? 9.314 -0.874 -2.279 1.00 97.25 120 HIS A N 1
ATOM 928 C CA . HIS A 1 120 ? 9.369 -1.142 -0.836 1.00 97.25 120 HIS A CA 1
ATOM 929 C C . HIS A 1 120 ? 9.760 0.121 -0.067 1.00 97.25 120 HIS A C 1
ATOM 931 O O . HIS A 1 120 ? 9.094 0.511 0.895 1.00 97.25 120 HIS A O 1
ATOM 937 N N . ASP A 1 121 ? 10.794 0.809 -0.551 1.00 97.25 121 ASP A N 1
ATOM 938 C CA . ASP A 1 121 ? 11.258 2.063 0.038 1.00 97.25 121 ASP A CA 1
ATOM 939 C C . ASP A 1 121 ? 10.175 3.153 -0.050 1.00 97.25 121 ASP A C 1
ATOM 941 O O . ASP A 1 121 ? 10.004 3.950 0.879 1.00 97.25 121 ASP A O 1
ATOM 945 N N . LEU A 1 122 ? 9.375 3.153 -1.122 1.00 97.06 122 LEU A N 1
ATOM 946 C CA . LEU A 1 122 ? 8.234 4.049 -1.270 1.00 97.06 122 LEU A CA 1
ATOM 947 C C . LEU A 1 122 ? 7.081 3.706 -0.316 1.00 97.06 122 LEU A C 1
ATOM 949 O O . LEU A 1 122 ? 6.502 4.618 0.274 1.00 97.06 122 LEU A O 1
ATOM 953 N N . ALA A 1 123 ? 6.766 2.424 -0.109 1.00 98.12 123 ALA A N 1
ATOM 954 C CA . ALA A 1 123 ? 5.771 1.992 0.874 1.00 98.12 123 ALA A CA 1
ATOM 955 C C . ALA A 1 123 ? 6.168 2.425 2.296 1.00 98.12 123 ALA A C 1
ATOM 957 O O . ALA A 1 123 ? 5.340 2.972 3.035 1.00 98.12 123 ALA A O 1
ATOM 958 N N . PHE A 1 124 ? 7.451 2.287 2.648 1.00 98.06 124 PHE A N 1
ATOM 959 C CA . PHE A 1 124 ? 8.002 2.835 3.887 1.00 98.06 124 PHE A CA 1
ATOM 960 C C . PHE A 1 124 ? 7.852 4.365 3.958 1.00 98.06 124 PHE A C 1
ATOM 962 O O . PHE A 1 124 ? 7.372 4.906 4.960 1.00 98.06 124 PHE A O 1
ATOM 969 N N . ALA A 1 125 ? 8.212 5.082 2.889 1.00 97.56 125 ALA A N 1
ATOM 970 C CA . ALA A 1 125 ? 8.097 6.539 2.828 1.00 97.56 125 ALA A CA 1
ATOM 971 C C . ALA A 1 125 ? 6.641 7.023 2.965 1.00 97.56 125 ALA A C 1
ATOM 973 O O . ALA A 1 125 ? 6.385 7.992 3.686 1.00 97.56 125 ALA A O 1
ATOM 974 N N . PHE A 1 126 ? 5.681 6.329 2.345 1.00 98.00 126 PHE A N 1
ATOM 975 C CA . PHE A 1 126 ? 4.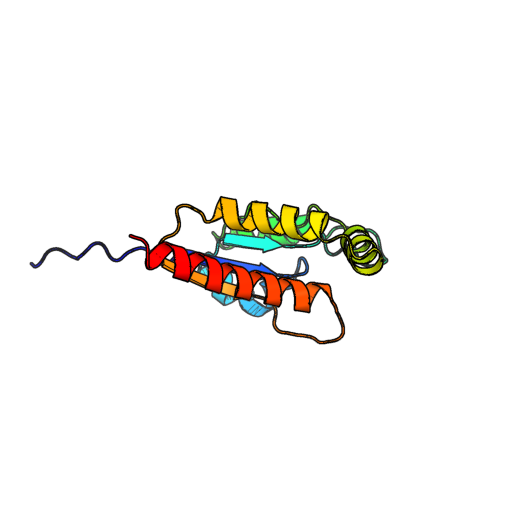245 6.588 2.485 1.00 98.00 126 PHE A CA 1
ATOM 976 C C . PHE A 1 126 ? 3.802 6.425 3.940 1.00 98.00 126 PHE A C 1
ATOM 978 O O . PHE A 1 126 ? 3.163 7.326 4.490 1.00 98.00 126 PHE A O 1
ATOM 985 N N . GLY A 1 127 ? 4.194 5.325 4.593 1.00 97.44 127 GLY A N 1
ATOM 986 C CA . GLY A 1 127 ? 3.892 5.093 6.006 1.00 97.44 127 GLY A CA 1
ATOM 987 C C . GLY A 1 127 ? 4.429 6.207 6.910 1.00 97.44 127 GLY A C 1
ATOM 988 O O . GLY A 1 127 ? 3.700 6.755 7.741 1.00 97.44 127 GLY A O 1
ATOM 989 N N . GLN A 1 128 ? 5.675 6.631 6.689 1.00 97.19 128 GLN A N 1
ATOM 990 C CA . GLN A 1 128 ? 6.295 7.723 7.443 1.00 97.19 128 GLN A CA 1
ATOM 991 C C . GLN A 1 128 ? 5.618 9.078 7.193 1.00 97.19 128 GLN A C 1
ATOM 993 O O . GLN A 1 128 ? 5.415 9.856 8.133 1.00 97.19 128 GLN A O 1
ATOM 998 N N . ALA A 1 129 ? 5.251 9.377 5.946 1.00 96.44 129 ALA A N 1
ATOM 999 C CA . ALA A 1 129 ? 4.564 10.613 5.589 1.00 96.44 129 ALA A CA 1
ATOM 1000 C C . ALA A 1 129 ? 3.152 10.681 6.197 1.00 96.44 129 ALA A C 1
ATOM 1002 O O . ALA A 1 129 ? 2.778 11.725 6.740 1.00 96.44 129 ALA A O 1
ATOM 1003 N N . LEU A 1 130 ? 2.400 9.574 6.195 1.00 95.00 130 LEU A N 1
ATOM 1004 C CA . LEU A 1 130 ? 1.096 9.479 6.866 1.00 95.00 130 LEU A CA 1
ATOM 1005 C C . LEU A 1 130 ? 1.226 9.668 8.377 1.00 95.00 130 LEU A C 1
ATOM 1007 O O . LEU A 1 130 ? 0.525 10.506 8.942 1.00 95.00 130 LEU A O 1
ATOM 1011 N N . CYS A 1 131 ? 2.175 8.976 9.018 1.00 92.75 131 CYS A N 1
ATOM 1012 C CA . CYS A 1 131 ? 2.468 9.139 10.445 1.00 92.75 131 CYS A CA 1
ATOM 1013 C C . CYS A 1 131 ? 2.715 10.609 10.817 1.00 92.75 131 CYS A C 1
ATOM 1015 O O . CYS A 1 131 ? 2.202 11.100 11.823 1.00 92.75 131 CYS A O 1
ATOM 1017 N N . ARG A 1 132 ? 3.490 11.340 10.004 1.00 92.12 132 ARG A N 1
ATOM 1018 C CA . ARG A 1 132 ? 3.756 12.772 10.222 1.00 92.12 132 ARG A CA 1
ATOM 1019 C C . ARG A 1 132 ? 2.523 13.641 9.975 1.00 92.12 132 ARG A C 1
ATOM 1021 O O . ARG A 1 132 ? 2.307 14.595 10.719 1.00 92.12 132 ARG A O 1
ATOM 1028 N N . GLY A 1 133 ? 1.739 13.332 8.944 1.00 87.56 133 GLY A N 1
ATOM 1029 C CA . GLY A 1 133 ? 0.523 14.067 8.592 1.00 87.56 133 GLY A CA 1
ATOM 1030 C C . GLY A 1 133 ? -0.551 13.978 9.675 1.00 87.56 133 GLY A C 1
ATOM 1031 O O . GLY A 1 133 ? -1.056 15.008 10.113 1.00 87.56 133 GLY A O 1
ATOM 1032 N N . LEU A 1 134 ? -0.831 12.769 10.167 1.00 84.44 134 LEU A N 1
ATOM 1033 C CA . LEU A 1 134 ? -1.860 12.526 11.183 1.00 84.44 134 LEU A CA 1
ATOM 1034 C C . LEU A 1 134 ? -1.512 13.168 12.538 1.00 84.44 134 LEU A C 1
ATOM 1036 O O . LEU A 1 134 ? -2.384 13.737 13.192 1.00 84.44 134 LEU A O 1
ATOM 1040 N N . ARG A 1 135 ? -0.227 13.178 12.932 1.00 76.81 135 ARG A N 1
ATOM 1041 C CA . ARG A 1 135 ? 0.225 13.871 14.157 1.00 76.81 135 ARG A CA 1
ATOM 1042 C C . ARG A 1 135 ? -0.005 15.380 14.112 1.00 76.81 135 ARG A C 1
ATOM 1044 O O . ARG A 1 135 ? -0.316 15.966 15.143 1.00 76.81 135 ARG A O 1
ATOM 1051 N N . LYS A 1 136 ? 0.159 16.016 12.945 1.00 66.00 136 LYS A N 1
ATOM 1052 C CA . LYS A 1 136 ? -0.078 17.462 12.801 1.00 66.00 136 LYS A CA 1
ATOM 1053 C C . LYS A 1 136 ? -1.554 17.800 12.975 1.00 66.00 136 LYS A C 1
ATOM 1055 O O . LYS A 1 136 ? -1.858 18.760 13.667 1.00 66.00 136 LYS A O 1
ATOM 1060 N N . THR A 1 137 ? -2.459 16.999 12.416 1.00 58.91 137 THR A N 1
ATOM 1061 C CA . THR A 1 137 ? -3.906 17.217 12.564 1.00 58.91 137 THR A CA 1
ATOM 1062 C C . THR A 1 137 ? -4.362 17.074 14.019 1.00 58.91 137 THR A C 1
ATOM 1064 O O . THR A 1 137 ? -5.189 17.856 14.473 1.00 58.91 137 THR A O 1
ATOM 1067 N N . ALA A 1 138 ? -3.774 16.145 14.779 1.00 57.78 138 ALA A N 1
ATOM 1068 C CA . ALA A 1 138 ? -4.096 15.947 16.195 1.00 57.78 138 ALA A CA 1
ATOM 1069 C C . ALA A 1 138 ? -3.652 17.102 17.120 1.00 57.78 138 ALA A C 1
ATOM 1071 O O . ALA A 1 138 ? -4.158 17.203 18.232 1.00 57.78 138 ALA A O 1
ATOM 1072 N N . GLN A 1 139 ? -2.716 17.962 16.694 1.00 48.31 139 GLN A N 1
ATOM 1073 C CA . GLN A 1 139 ? -2.239 19.107 17.490 1.00 48.31 139 GLN A CA 1
ATOM 1074 C C . GLN A 1 139 ? -2.920 20.444 17.157 1.00 48.31 139 GLN A C 1
ATOM 1076 O O . GLN A 1 139 ? -2.588 21.456 17.768 1.00 48.31 139 GLN A O 1
ATOM 1081 N N . VAL A 1 140 ? -3.847 20.468 16.195 1.00 44.75 140 VAL A N 1
ATOM 1082 C CA . VAL A 1 140 ? -4.575 21.684 15.773 1.00 44.75 140 VAL A CA 1
ATOM 1083 C C . VAL A 1 140 ? -6.066 21.604 16.162 1.00 44.75 140 VAL A C 1
ATOM 1085 O O . VAL A 1 140 ? -6.883 22.373 15.666 1.00 44.75 140 VAL A O 1
A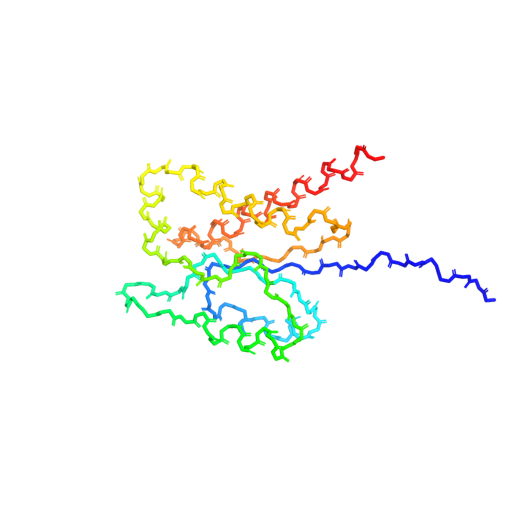TOM 1088 N N . GLY A 1 141 ? -6.425 20.668 17.048 1.00 40.69 141 GLY A N 1
ATOM 1089 C CA . GLY A 1 141 ? -7.772 20.495 17.605 1.00 40.69 141 GLY A CA 1
ATOM 1090 C C . GLY A 1 141 ? -7.884 20.967 19.045 1.00 40.69 141 GLY A C 1
ATOM 1091 O O . GLY A 1 141 ? -6.869 20.871 19.772 1.00 40.69 141 GLY A O 1
#

Sequence (141 aa):
MLPEKSGEKLENVLILAHPGHELRIHHWLEIAKPRVYLLTDGSGGKETSRTRYSRDLVEAAGATRGAVFGEIPDGAWYEALLAGNHDFLIDVFSRVRADLTTAKNVQIVSDAVDGYNPIHDLAFAFGQALCRGLRKTAQVG

Radius of gyration: 15.95 Å; chains: 1; bounding box: 37×36×54 Å

Foldseek 3Di:
DDDPPPPQDEAEEEFEAEPPPCVVVLVCCLVRLHAYAYQAQRCPPPNDGPQVVSQVSSVVSNHHYAQHRHPHHPVNVVVCVVVVVVVVLVVVLVSRLVRCVVHQHYDYHAQDDPPPRVSRVSRVVSSVVSVVVNVVVNVVD